Protein AF-A0A5P9GXX9-F1 (afdb_monomer_lite)

Structure (mmCIF, N/CA/C/O backbone):
data_AF-A0A5P9GXX9-F1
#
_entry.id   AF-A0A5P9GXX9-F1
#
loop_
_atom_site.group_PDB
_atom_site.id
_atom_site.type_symbol
_atom_site.label_atom_id
_atom_site.label_alt_id
_atom_site.label_comp_id
_atom_site.label_asym_id
_atom_site.label_entity_id
_atom_site.label_seq_id
_atom_site.pdbx_PDB_ins_code
_atom_site.Cartn_x
_atom_site.Cartn_y
_atom_site.Cartn_z
_atom_site.occupancy
_atom_site.B_iso_or_equiv
_atom_site.auth_seq_id
_atom_site.auth_comp_id
_atom_site.auth_asym_id
_atom_site.auth_atom_id
_atom_site.pdbx_PDB_model_num
ATOM 1 N N . MET A 1 1 ? -15.969 -0.894 30.981 1.00 71.12 1 MET A N 1
ATOM 2 C CA . MET A 1 1 ? -15.463 -0.246 29.750 1.00 71.12 1 MET A CA 1
ATOM 3 C C . MET A 1 1 ? -16.584 0.585 29.155 1.00 71.12 1 MET A C 1
ATOM 5 O O . MET A 1 1 ? -17.699 0.080 29.105 1.00 71.12 1 MET A O 1
ATOM 9 N N . SER A 1 2 ? -16.334 1.839 28.768 1.00 93.75 2 SER A N 1
ATOM 10 C CA . SER A 1 2 ? -17.357 2.642 28.086 1.00 93.75 2 SER A CA 1
ATOM 11 C C . SER A 1 2 ? -17.497 2.204 26.625 1.00 93.75 2 SER A C 1
ATOM 13 O O . SER A 1 2 ? -16.539 1.711 26.026 1.00 93.75 2 SER A O 1
ATOM 15 N N . ALA A 1 3 ? -18.682 2.394 26.040 1.00 95.12 3 ALA A N 1
ATOM 16 C CA . ALA A 1 3 ? -18.927 2.065 24.635 1.00 95.12 3 ALA A CA 1
ATOM 17 C C . ALA A 1 3 ? -18.000 2.849 23.687 1.00 95.12 3 ALA A C 1
ATOM 19 O O . ALA A 1 3 ? -17.565 2.313 22.672 1.00 95.12 3 ALA A O 1
ATOM 20 N N . GLN A 1 4 ? -17.628 4.084 24.055 1.00 95.94 4 GLN A N 1
ATOM 21 C CA . GLN A 1 4 ? -16.690 4.888 23.267 1.00 95.94 4 GLN A CA 1
ATOM 22 C C . GLN A 1 4 ? -15.287 4.267 23.229 1.00 95.94 4 GLN A C 1
ATOM 24 O O . GLN A 1 4 ? -14.651 4.266 22.181 1.00 95.94 4 GLN A O 1
ATOM 29 N N . LEU A 1 5 ? -14.816 3.711 24.351 1.00 96.56 5 LEU A N 1
ATOM 30 C CA . LEU A 1 5 ? -13.512 3.044 24.431 1.00 96.56 5 LEU A CA 1
ATOM 31 C C . LEU A 1 5 ? -13.471 1.782 23.568 1.00 96.56 5 LEU A C 1
ATOM 33 O O . LEU A 1 5 ? -12.486 1.546 22.876 1.00 96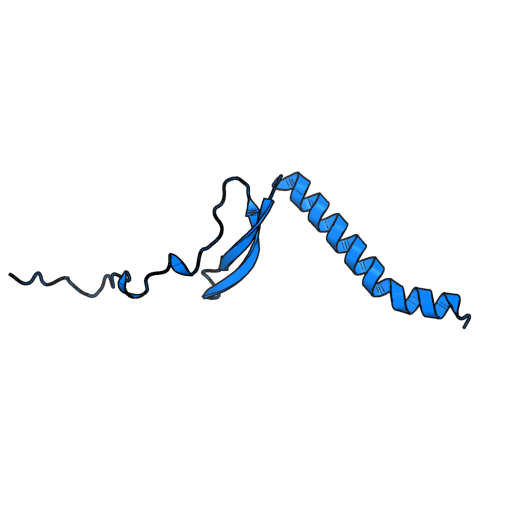.56 5 LEU A O 1
ATOM 37 N N . LEU A 1 6 ? -14.552 0.998 23.582 1.00 96.69 6 LEU A N 1
ATOM 38 C CA . LEU A 1 6 ? -14.668 -0.193 22.743 1.00 96.69 6 LEU A CA 1
ATOM 39 C C . LEU A 1 6 ? -14.670 0.181 21.253 1.00 96.69 6 LEU A C 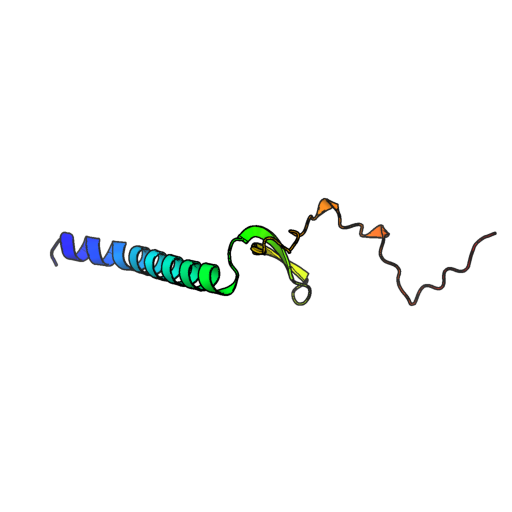1
ATOM 41 O O . LEU A 1 6 ? -13.938 -0.414 20.470 1.00 96.69 6 LEU A O 1
ATOM 45 N N . ALA A 1 7 ? -15.442 1.203 20.872 1.00 97.12 7 ALA A N 1
ATOM 46 C CA . ALA A 1 7 ? -15.474 1.699 19.500 1.00 97.12 7 ALA A CA 1
ATOM 47 C C . ALA A 1 7 ? -14.097 2.210 19.044 1.00 97.12 7 ALA A C 1
ATOM 49 O O . ALA A 1 7 ? -13.639 1.850 17.963 1.00 97.12 7 ALA A O 1
ATOM 50 N N . ALA A 1 8 ? -13.403 2.983 19.885 1.00 97.00 8 ALA A N 1
ATOM 51 C CA . ALA A 1 8 ? -12.055 3.464 19.589 1.00 97.00 8 ALA A CA 1
ATOM 52 C C . ALA A 1 8 ? -11.058 2.311 19.399 1.00 97.00 8 ALA A C 1
ATOM 54 O O . ALA A 1 8 ? -10.247 2.358 18.480 1.00 97.00 8 ALA A O 1
ATOM 55 N N . LEU A 1 9 ? -11.144 1.260 20.221 1.00 97.31 9 LEU A N 1
ATOM 56 C CA . LEU A 1 9 ? -10.299 0.070 20.098 1.00 97.31 9 LEU A CA 1
ATOM 57 C C . LEU A 1 9 ? -10.571 -0.709 18.800 1.00 97.31 9 LEU A C 1
ATOM 59 O O . LEU A 1 9 ? -9.639 -1.209 18.183 1.00 97.31 9 LEU A O 1
ATOM 63 N N . ILE A 1 10 ? -11.835 -0.812 18.382 1.00 97.44 10 ILE A N 1
ATOM 64 C CA . ILE A 1 10 ? -12.224 -1.516 17.150 1.00 97.44 10 ILE A CA 1
ATOM 65 C C . ILE A 1 10 ? -11.772 -0.739 15.908 1.00 97.44 10 ILE A C 1
ATOM 67 O O . ILE A 1 10 ? -11.332 -1.337 14.930 1.00 97.44 10 ILE A O 1
ATOM 71 N N . VAL A 1 11 ? -11.873 0.592 15.937 1.00 98.00 11 VAL A N 1
ATOM 72 C CA . VAL A 1 11 ? -11.515 1.452 14.799 1.00 98.00 11 VAL A CA 1
ATOM 73 C C . VAL A 1 11 ? -10.004 1.680 14.704 1.00 98.00 11 VAL A C 1
ATOM 75 O O . VAL A 1 11 ? -9.487 1.862 13.602 1.00 98.00 11 VAL A O 1
ATOM 78 N N . SER A 1 12 ? -9.276 1.645 15.824 1.00 98.06 12 SER A N 1
ATOM 79 C CA . SER A 1 12 ? -7.844 1.960 15.859 1.00 98.06 12 SER A CA 1
ATOM 80 C C . SER A 1 12 ? -6.964 1.160 14.889 1.00 98.06 12 SER A C 1
ATOM 82 O O . SER A 1 12 ? -6.147 1.817 14.245 1.00 98.06 12 SER A O 1
ATOM 84 N N . PRO A 1 13 ? -7.090 -0.172 14.684 1.00 97.88 13 PRO A N 1
ATOM 85 C CA . PRO A 1 13 ? -6.236 -0.871 13.721 1.00 97.88 13 PRO A CA 1
ATOM 86 C C . PRO A 1 13 ? -6.421 -0.346 12.294 1.00 97.88 13 PRO A C 1
ATOM 88 O O . PRO A 1 13 ? -5.439 -0.161 11.579 1.00 97.88 13 PRO A O 1
ATOM 91 N N . PHE A 1 14 ? -7.657 -0.030 11.897 1.00 97.88 14 PHE A N 1
ATOM 92 C CA . PHE A 1 14 ? -7.939 0.554 10.585 1.00 97.88 14 PHE A CA 1
ATOM 93 C C . PHE A 1 14 ? -7.384 1.970 10.490 1.00 97.88 14 PHE A C 1
ATOM 95 O O . PHE A 1 14 ? -6.675 2.289 9.542 1.00 97.88 14 PHE A O 1
ATOM 102 N N . ALA A 1 15 ? -7.655 2.808 11.493 1.00 97.81 15 ALA A N 1
ATOM 103 C CA . ALA A 1 15 ? -7.153 4.177 11.523 1.00 97.81 15 ALA A CA 1
ATOM 104 C C . ALA A 1 15 ? -5.620 4.218 11.424 1.00 97.81 15 ALA A C 1
ATOM 106 O O . ALA A 1 15 ? -5.075 4.995 10.644 1.00 97.81 15 ALA A O 1
ATOM 107 N N . LEU A 1 16 ? -4.927 3.344 12.157 1.00 98.12 16 LEU A N 1
ATOM 108 C CA . LEU A 1 16 ? -3.472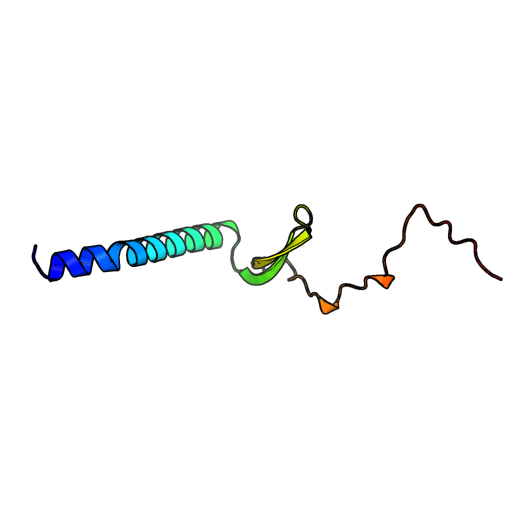 3.220 12.101 1.00 98.12 16 LEU A CA 1
ATOM 109 C C . LEU A 1 16 ? -2.988 2.736 10.729 1.00 98.12 16 LEU A C 1
ATOM 111 O O . LEU A 1 16 ? -2.032 3.305 10.207 1.00 98.12 16 LEU A O 1
ATOM 115 N N . ALA A 1 17 ? -3.656 1.750 10.121 1.00 97.44 17 ALA A N 1
ATOM 116 C CA . ALA A 1 17 ? -3.320 1.280 8.778 1.00 97.44 17 ALA A CA 1
ATOM 117 C C . ALA A 1 17 ? -3.454 2.397 7.728 1.00 97.44 17 ALA A C 1
ATOM 119 O O . ALA A 1 17 ? -2.548 2.586 6.921 1.00 97.44 17 ALA A O 1
ATOM 120 N N . PHE A 1 18 ? -4.532 3.187 7.777 1.00 97.44 18 PHE A N 1
ATOM 121 C CA . PHE A 1 18 ? -4.732 4.319 6.867 1.00 97.44 18 PHE A CA 1
ATOM 122 C C . PHE A 1 18 ? -3.703 5.431 7.076 1.00 97.44 18 PHE A C 1
ATOM 124 O O . PHE A 1 18 ? -3.181 5.971 6.102 1.00 97.44 18 PHE A O 1
ATOM 131 N N . VAL A 1 19 ? -3.381 5.765 8.329 1.00 97.88 19 VAL A N 1
ATOM 132 C CA . VAL A 1 19 ? -2.337 6.756 8.634 1.00 97.88 19 VAL A CA 1
ATOM 133 C C . VAL A 1 19 ? -0.980 6.287 8.111 1.00 97.88 19 VAL A C 1
ATOM 135 O O . VAL A 1 19 ? -0.267 7.070 7.486 1.00 97.88 19 VAL A O 1
ATOM 138 N N . TYR A 1 20 ? -0.635 5.016 8.327 1.00 96.81 20 TYR A N 1
ATOM 139 C CA . TYR A 1 20 ? 0.611 4.439 7.833 1.00 96.81 20 TYR A CA 1
ATOM 140 C C . TYR A 1 20 ? 0.674 4.443 6.304 1.00 96.81 20 TYR A C 1
ATOM 142 O O . TYR A 1 20 ? 1.652 4.931 5.744 1.00 96.81 20 TYR A O 1
ATOM 150 N N . ALA A 1 21 ? -0.378 3.970 5.633 1.00 94.50 21 ALA A N 1
ATOM 151 C CA . ALA A 1 21 ? -0.454 3.952 4.176 1.00 94.50 21 ALA A CA 1
ATOM 152 C C . ALA A 1 21 ? -0.341 5.365 3.587 1.00 94.50 21 ALA A C 1
ATOM 154 O O . ALA A 1 21 ? 0.413 5.578 2.644 1.00 94.50 21 ALA A O 1
ATOM 155 N N . GLY A 1 22 ? -1.021 6.350 4.182 1.00 93.81 22 GLY A N 1
ATOM 156 C CA . GLY A 1 22 ? -0.934 7.744 3.748 1.00 93.81 22 GLY A CA 1
ATOM 157 C C . GLY A 1 22 ? 0.462 8.341 3.931 1.00 93.81 22 GLY A C 1
ATOM 158 O O . GLY A 1 22 ? 0.962 9.018 3.038 1.00 93.81 22 GLY A O 1
ATOM 159 N N . TYR A 1 23 ? 1.121 8.072 5.064 1.00 96.44 23 TYR A N 1
ATOM 160 C CA . TYR A 1 23 ? 2.506 8.497 5.278 1.00 96.44 23 TYR A CA 1
ATOM 161 C C . TYR A 1 23 ? 3.467 7.833 4.284 1.00 96.44 23 TYR A C 1
ATOM 163 O O . TYR A 1 23 ? 4.333 8.506 3.725 1.00 96.44 23 TYR A O 1
ATOM 171 N N . HIS A 1 24 ? 3.302 6.531 4.056 1.00 93.19 24 HIS A N 1
ATOM 172 C CA . HIS A 1 24 ? 4.117 5.764 3.126 1.00 93.19 24 HIS A CA 1
ATOM 173 C C . HIS A 1 24 ? 3.970 6.289 1.692 1.00 93.19 24 HIS A C 1
ATOM 175 O O . HIS A 1 24 ? 4.972 6.600 1.055 1.00 93.19 24 HIS A O 1
ATOM 181 N N . GLU A 1 25 ? 2.737 6.507 1.233 1.00 88.81 25 GLU A N 1
ATOM 182 C CA . GLU A 1 25 ? 2.460 7.049 -0.099 1.00 88.81 25 GLU A CA 1
ATOM 183 C C . GLU A 1 25 ? 2.942 8.497 -0.247 1.00 88.81 25 GLU A C 1
ATOM 185 O O . GLU A 1 25 ? 3.491 8.868 -1.279 1.00 88.81 25 GLU A O 1
ATOM 190 N N . TYR A 1 26 ? 2.823 9.323 0.797 1.00 91.50 26 TYR A N 1
ATOM 191 C CA . TYR A 1 26 ? 3.393 10.672 0.780 1.00 91.50 26 TYR A CA 1
ATOM 192 C C . TYR A 1 26 ? 4.925 10.653 0.680 1.00 91.50 26 TYR A C 1
ATOM 194 O O . TYR A 1 26 ? 5.513 11.460 -0.043 1.00 91.50 26 TYR A O 1
ATOM 202 N N . SER A 1 27 ? 5.578 9.735 1.398 1.00 89.38 27 SER A N 1
ATOM 203 C CA . SER A 1 27 ? 7.024 9.536 1.300 1.00 89.38 27 SER A CA 1
ATOM 204 C C . SER A 1 27 ? 7.424 9.108 -0.112 1.00 89.38 27 SER A C 1
ATOM 206 O O . SER A 1 27 ? 8.331 9.716 -0.679 1.00 89.38 27 SER A O 1
ATOM 208 N N . ARG A 1 28 ? 6.711 8.130 -0.687 1.00 87.38 28 ARG A N 1
ATOM 209 C CA . ARG A 1 28 ? 6.904 7.641 -2.059 1.00 87.38 28 ARG A CA 1
ATOM 210 C C . ARG A 1 28 ? 6.720 8.755 -3.089 1.00 87.38 28 ARG A C 1
ATOM 212 O O . ARG A 1 28 ? 7.596 9.001 -3.909 1.00 87.38 28 ARG A O 1
ATOM 219 N N . TYR A 1 29 ? 5.629 9.513 -2.993 1.00 86.31 29 TYR A N 1
ATOM 220 C CA . TYR A 1 29 ? 5.363 10.646 -3.881 1.00 86.31 29 TYR A CA 1
ATOM 221 C C . TYR A 1 29 ? 6.496 11.679 -3.861 1.00 86.31 29 TYR A C 1
ATOM 223 O O . TYR A 1 29 ? 6.821 12.279 -4.883 1.00 86.31 29 TYR A O 1
ATOM 231 N N . LYS A 1 30 ? 7.125 11.898 -2.703 1.00 86.56 30 LYS A N 1
ATOM 232 C CA . LYS A 1 30 ? 8.245 12.834 -2.589 1.00 86.56 30 LYS A CA 1
ATOM 233 C C . LYS A 1 30 ? 9.549 12.291 -3.189 1.00 86.56 30 LYS A C 1
ATOM 235 O O . LYS A 1 30 ? 10.363 13.104 -3.623 1.00 86.56 30 LYS A O 1
ATOM 240 N N . SER A 1 31 ? 9.778 10.976 -3.174 1.00 81.50 31 SER A N 1
ATOM 241 C CA . SER A 1 31 ? 10.990 10.357 -3.732 1.00 81.50 31 SER A CA 1
ATOM 242 C C . SER A 1 31 ? 10.890 10.094 -5.232 1.00 81.50 31 SER A C 1
ATOM 244 O O . SER A 1 31 ? 11.843 10.369 -5.951 1.00 81.50 31 SER A O 1
ATOM 246 N N . GLU A 1 32 ? 9.750 9.584 -5.686 1.00 80.25 32 GLU A N 1
ATOM 247 C CA . GLU A 1 32 ? 9.551 9.056 -7.044 1.00 80.25 32 GLU A CA 1
ATOM 248 C C . GLU A 1 32 ? 8.653 9.952 -7.902 1.00 80.25 32 GLU A C 1
ATOM 250 O O . GLU A 1 32 ? 8.621 9.821 -9.119 1.00 80.25 32 GLU A O 1
ATOM 255 N N . GLY A 1 33 ? 7.931 10.894 -7.292 1.00 80.75 33 GLY A N 1
ATOM 256 C CA . GLY A 1 33 ? 7.001 11.757 -8.006 1.00 80.75 33 GLY A CA 1
ATOM 257 C C . GLY A 1 33 ? 5.648 11.094 -8.268 1.00 80.75 33 GLY A C 1
ATOM 258 O O . GLY A 1 33 ? 5.136 10.283 -7.482 1.00 80.75 33 GLY A O 1
ATOM 259 N N . ARG A 1 34 ? 5.012 11.522 -9.359 1.00 80.31 34 ARG A N 1
ATOM 260 C CA . ARG A 1 34 ? 3.730 10.972 -9.798 1.00 80.31 34 ARG A CA 1
ATOM 261 C C . ARG A 1 34 ? 3.935 9.549 -10.309 1.00 80.31 34 ARG A C 1
ATOM 263 O O . ARG A 1 34 ? 4.955 9.235 -10.903 1.00 80.31 34 ARG A O 1
ATOM 270 N N . ALA A 1 35 ? 2.964 8.704 -10.002 1.00 82.12 35 ALA A N 1
ATOM 271 C CA . ALA A 1 35 ? 2.919 7.332 -10.463 1.00 82.12 35 ALA A CA 1
ATOM 272 C C . ALA A 1 35 ? 1.470 6.988 -10.800 1.00 82.12 35 ALA A C 1
ATOM 274 O O . ALA A 1 35 ? 0.538 7.488 -10.154 1.00 82.12 35 ALA A O 1
ATOM 275 N N . THR A 1 36 ? 1.292 6.131 -11.797 1.00 82.38 36 THR A N 1
ATOM 276 C CA . THR A 1 36 ? 0.004 5.520 -12.126 1.00 82.38 36 THR A CA 1
ATOM 277 C C . THR A 1 36 ? 0.016 4.087 -11.621 1.00 82.38 36 THR A C 1
ATOM 279 O O . THR A 1 36 ? 1.015 3.391 -11.751 1.00 82.38 36 THR A O 1
ATOM 282 N N . TYR A 1 37 ? -1.074 3.623 -11.014 1.00 83.44 37 TYR A N 1
ATOM 283 C CA . TYR A 1 37 ? -1.139 2.226 -10.588 1.00 83.44 37 TYR A CA 1
ATOM 284 C C . TYR A 1 37 ? -1.322 1.313 -11.800 1.00 83.44 37 TYR A C 1
ATOM 286 O O . TYR A 1 37 ? -2.258 1.498 -12.578 1.00 83.44 37 TYR A O 1
ATOM 294 N N . GLY A 1 38 ? -0.446 0.321 -11.921 1.00 87.38 38 GLY A N 1
ATOM 295 C CA . GLY A 1 38 ? -0.422 -0.641 -13.017 1.00 87.38 38 GLY A CA 1
ATOM 296 C C . GLY A 1 38 ? 0.084 -2.007 -12.562 1.00 87.38 38 GLY A C 1
ATOM 297 O O . GLY A 1 38 ? 0.414 -2.207 -11.391 1.00 87.38 38 GLY A O 1
ATOM 298 N N . LEU A 1 39 ? 0.098 -2.964 -13.486 1.00 90.56 39 LEU A N 1
ATOM 299 C CA . LEU A 1 39 ? 0.696 -4.279 -13.271 1.00 90.56 39 LEU A CA 1
ATOM 300 C C . LEU A 1 39 ? 2.213 -4.177 -13.464 1.00 90.56 39 LEU A C 1
ATOM 302 O O . LEU A 1 39 ? 2.671 -3.596 -14.440 1.00 90.56 39 LEU A O 1
ATOM 306 N N . ALA A 1 40 ? 2.983 -4.751 -12.548 1.00 89.94 40 ALA A N 1
ATOM 307 C CA . ALA A 1 40 ? 4.424 -4.931 -12.676 1.00 89.94 40 ALA A CA 1
ATOM 308 C C . ALA A 1 40 ? 4.754 -6.420 -12.631 1.00 89.94 40 ALA A C 1
ATOM 310 O O . ALA A 1 40 ? 4.199 -7.160 -11.812 1.00 89.94 40 ALA A O 1
ATOM 311 N N . TYR A 1 41 ? 5.647 -6.854 -13.517 1.00 88.56 41 TYR A N 1
ATOM 312 C CA . TYR A 1 41 ? 6.161 -8.218 -13.546 1.00 88.56 41 TYR A CA 1
ATOM 313 C C . TYR A 1 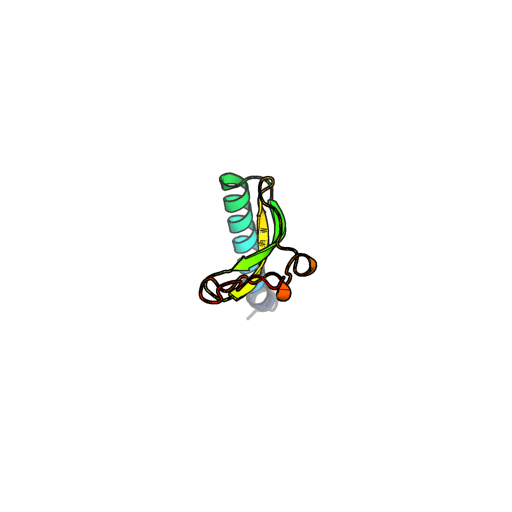41 ? 7.418 -8.325 -12.679 1.00 88.56 41 TYR A C 1
ATOM 315 O O . TYR A 1 41 ? 8.338 -7.522 -12.807 1.00 88.56 41 TYR A O 1
ATOM 323 N N . ASP A 1 42 ? 7.443 -9.312 -11.790 1.00 87.88 42 ASP A N 1
ATOM 324 C CA . ASP A 1 42 ? 8.590 -9.668 -10.963 1.00 87.88 42 ASP A CA 1
ATOM 325 C C . ASP A 1 42 ? 9.286 -10.893 -11.572 1.00 87.88 42 ASP A C 1
ATOM 327 O O . ASP A 1 42 ? 8.760 -12.008 -11.535 1.0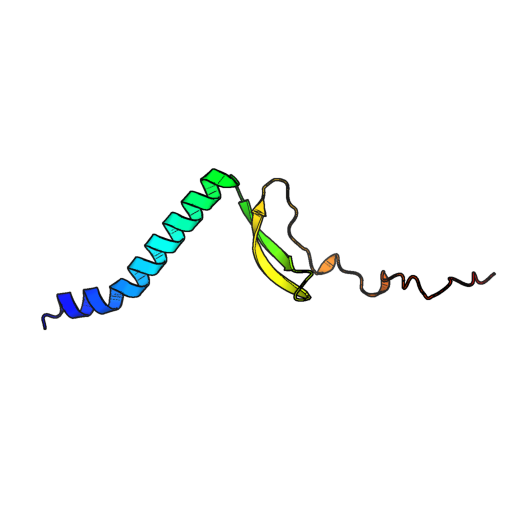0 87.88 42 ASP A O 1
ATOM 331 N N . GLU A 1 43 ? 10.478 -10.677 -12.130 1.00 85.12 43 GLU A N 1
ATOM 332 C CA . GLU A 1 43 ? 11.285 -11.719 -12.769 1.00 85.12 43 GLU A CA 1
ATOM 333 C C . GLU A 1 43 ? 11.798 -12.780 -11.786 1.00 85.12 43 GLU A C 1
ATOM 335 O O . GLU A 1 43 ? 12.007 -13.925 -12.186 1.00 85.12 43 GLU A O 1
ATOM 340 N N . GLU A 1 44 ? 12.001 -12.429 -10.511 1.00 85.31 44 GLU A N 1
ATOM 341 C CA . GLU A 1 44 ? 12.549 -13.352 -9.512 1.00 85.31 44 GLU A CA 1
ATOM 342 C C . GLU A 1 44 ? 11.511 -14.407 -9.127 1.00 85.31 44 GLU A C 1
ATOM 344 O O . GLU A 1 44 ? 11.810 -15.602 -9.074 1.00 85.31 44 GLU A O 1
ATOM 349 N N . SER A 1 45 ? 10.277 -13.969 -8.873 1.00 88.69 45 SER A N 1
ATOM 350 C CA . SER A 1 45 ? 9.177 -14.869 -8.520 1.00 88.69 45 SER A CA 1
ATOM 351 C C . SER A 1 45 ? 8.407 -15.400 -9.732 1.00 88.69 45 SER A C 1
ATOM 353 O O . SER A 1 45 ? 7.672 -16.382 -9.601 1.00 88.69 45 SER A O 1
ATOM 355 N N . GLY A 1 46 ? 8.556 -14.769 -10.899 1.00 86.81 46 GLY A N 1
ATOM 356 C CA . GLY A 1 46 ? 7.751 -15.044 -12.086 1.00 86.81 46 GLY A CA 1
ATOM 357 C C . GLY A 1 46 ? 6.277 -14.670 -11.902 1.00 86.81 46 GLY A C 1
ATOM 358 O O . GLY A 1 46 ? 5.403 -15.321 -12.477 1.00 86.81 46 GLY A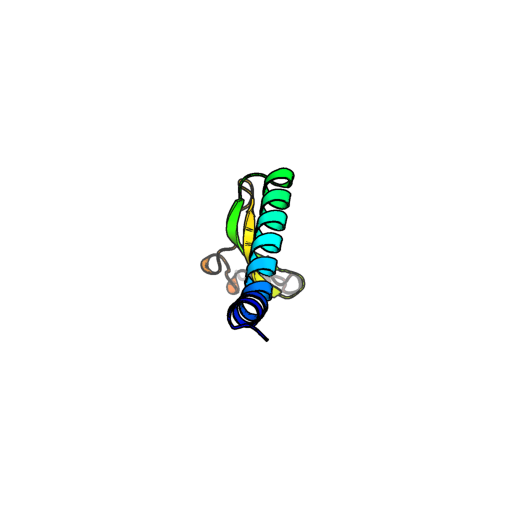 O 1
ATOM 359 N N . THR A 1 47 ? 5.974 -13.681 -11.054 1.00 89.75 47 THR A N 1
ATOM 360 C CA . THR A 1 47 ? 4.597 -13.258 -10.754 1.00 89.75 47 THR A CA 1
ATOM 361 C C . THR A 1 47 ? 4.356 -11.801 -11.128 1.00 89.75 47 THR A C 1
ATOM 363 O O . THR A 1 47 ? 5.279 -10.999 -11.202 1.00 89.75 47 THR A O 1
ATOM 366 N N . THR A 1 48 ? 3.095 -11.435 -11.354 1.00 90.75 48 THR A N 1
ATOM 367 C CA . THR A 1 48 ? 2.697 -10.046 -11.613 1.00 90.75 48 THR A CA 1
ATOM 368 C C . THR A 1 48 ? 1.919 -9.509 -10.415 1.00 90.75 48 THR A C 1
ATOM 370 O O . THR A 1 48 ? 1.061 -10.205 -9.867 1.00 90.75 48 THR A O 1
ATOM 373 N N . HIS A 1 49 ? 2.180 -8.269 -10.007 1.00 89.25 49 HIS A N 1
ATOM 374 C CA . HIS A 1 49 ? 1.473 -7.607 -8.910 1.00 89.25 49 HIS A CA 1
ATOM 375 C C . HIS A 1 49 ? 1.130 -6.156 -9.257 1.00 89.25 49 HIS A C 1
ATOM 377 O O . HIS A 1 49 ? 1.733 -5.552 -10.138 1.00 89.25 49 HIS A O 1
ATOM 383 N N . VAL A 1 50 ? 0.129 -5.594 -8.578 1.00 90.12 50 VAL A N 1
ATOM 384 C CA . VAL A 1 50 ? -0.251 -4.188 -8.769 1.00 90.12 50 VAL A CA 1
ATOM 385 C C . VAL A 1 50 ? 0.650 -3.306 -7.915 1.00 90.12 50 VAL A C 1
ATOM 387 O O . VAL A 1 50 ? 0.729 -3.498 -6.701 1.00 90.12 50 VAL A O 1
ATOM 390 N N . THR A 1 51 ? 1.291 -2.324 -8.539 1.00 87.75 51 THR A N 1
ATOM 391 C CA . THR A 1 51 ? 2.163 -1.352 -7.870 1.00 87.75 51 THR A CA 1
ATOM 392 C C . THR A 1 51 ? 2.095 0.012 -8.564 1.00 87.75 51 THR A C 1
ATOM 394 O O . THR A 1 51 ? 1.373 0.184 -9.549 1.00 87.75 51 THR A O 1
ATOM 397 N N . GLY A 1 52 ? 2.782 1.009 -8.007 1.00 84.38 52 GLY A N 1
ATOM 398 C CA . GLY A 1 52 ? 2.969 2.297 -8.665 1.00 84.38 52 GLY A CA 1
ATOM 399 C C . GLY A 1 52 ? 3.981 2.164 -9.800 1.00 84.38 52 GLY A C 1
ATOM 400 O O . GLY A 1 52 ? 5.085 1.689 -9.570 1.00 84.38 52 GLY A O 1
ATOM 401 N N . ILE A 1 53 ? 3.587 2.587 -10.995 1.00 85.56 53 ILE A N 1
ATOM 402 C CA . ILE A 1 53 ? 4.432 2.682 -12.184 1.00 85.56 53 ILE A CA 1
ATOM 403 C C . ILE A 1 53 ? 4.799 4.154 -12.350 1.00 85.56 53 ILE A C 1
ATOM 405 O O . ILE A 1 53 ? 3.903 5.010 -12.377 1.00 85.56 53 ILE A O 1
ATOM 409 N N . GLY A 1 54 ? 6.097 4.459 -12.379 1.00 82.19 54 GLY A N 1
ATOM 410 C CA . GLY A 1 54 ? 6.574 5.829 -12.576 1.00 82.19 54 GLY A CA 1
ATOM 411 C C . GLY A 1 54 ? 6.116 6.405 -13.920 1.00 82.19 54 GLY A C 1
ATOM 412 O O . GLY A 1 54 ? 5.826 5.660 -14.847 1.00 82.19 54 GLY A O 1
ATOM 413 N N . ASP A 1 55 ? 6.063 7.734 -14.052 1.00 77.62 55 ASP A N 1
ATOM 414 C CA . ASP A 1 55 ? 5.660 8.379 -15.320 1.00 77.62 55 ASP A CA 1
ATOM 415 C C . ASP A 1 55 ? 6.582 8.008 -16.512 1.00 77.62 55 ASP A C 1
ATOM 417 O O . ASP A 1 55 ? 6.152 8.090 -17.662 1.00 77.62 55 ASP A O 1
ATOM 421 N N . ASP A 1 56 ? 7.827 7.597 -16.240 1.00 79.81 56 ASP A N 1
ATOM 422 C CA . ASP A 1 56 ? 8.813 7.136 -17.234 1.00 79.81 56 ASP A CA 1
ATOM 423 C C . ASP A 1 56 ? 8.840 5.601 -17.402 1.00 79.81 56 ASP A C 1
ATOM 425 O O . ASP A 1 56 ? 9.649 5.072 -18.167 1.00 79.81 56 ASP A O 1
ATOM 429 N N . GLU A 1 57 ? 7.988 4.877 -16.674 1.00 80.81 57 GLU A N 1
ATOM 430 C CA . GLU A 1 57 ? 7.887 3.420 -16.715 1.00 80.81 57 GLU A CA 1
ATOM 431 C C . GLU A 1 57 ? 6.580 2.994 -17.390 1.00 80.81 57 GLU A C 1
ATOM 433 O O . GLU A 1 57 ? 5.549 3.664 -17.305 1.00 80.81 57 GLU A O 1
ATOM 438 N N . GLU A 1 58 ? 6.615 1.852 -18.070 1.00 84.00 58 GLU A N 1
ATOM 439 C CA . GLU A 1 58 ? 5.449 1.284 -18.738 1.00 84.00 58 GLU A CA 1
ATOM 440 C C . GLU A 1 58 ? 4.930 0.101 -17.917 1.00 84.00 58 GLU A C 1
ATOM 442 O O . GLU A 1 58 ? 5.701 -0.732 -17.434 1.00 84.00 58 GLU A O 1
ATOM 447 N N . ALA A 1 59 ? 3.615 0.051 -17.700 1.00 88.00 59 ALA A N 1
ATOM 448 C CA . ALA A 1 59 ? 3.004 -1.056 -16.980 1.00 88.00 59 ALA A CA 1
ATOM 449 C C . ALA A 1 59 ? 3.125 -2.341 -17.809 1.00 88.00 59 ALA A C 1
ATOM 451 O O . ALA A 1 59 ? 2.969 -2.314 -19.027 1.00 88.00 59 ALA A O 1
ATOM 452 N N . TYR A 1 60 ? 3.345 -3.471 -17.143 1.00 87.69 60 TYR A N 1
ATOM 453 C CA . TYR A 1 60 ? 3.344 -4.777 -17.788 1.00 87.69 60 TYR A CA 1
ATOM 454 C C . TYR A 1 60 ? 1.959 -5.088 -18.372 1.00 87.69 60 TYR A C 1
ATOM 456 O O . TYR A 1 60 ? 0.971 -5.129 -17.630 1.00 87.69 60 TYR A O 1
ATOM 464 N N . ASP A 1 61 ? 1.908 -5.361 -19.676 1.00 87.75 61 ASP A N 1
ATOM 465 C CA . ASP A 1 61 ? 0.725 -5.869 -20.369 1.00 87.75 61 ASP A CA 1
ATOM 466 C C . ASP A 1 61 ? 0.865 -7.388 -20.609 1.00 87.75 61 ASP A C 1
ATOM 468 O O . ASP A 1 61 ? 1.741 -7.821 -21.360 1.00 87.75 61 ASP A O 1
ATOM 472 N N . PRO A 1 62 ? 0.023 -8.233 -19.983 1.00 84.25 62 PRO A N 1
ATOM 473 C CA . PRO A 1 62 ? 0.027 -9.672 -20.230 1.00 84.25 62 PRO A CA 1
ATOM 474 C C . PRO A 1 62 ? -0.256 -10.061 -21.686 1.00 84.25 62 PRO A C 1
ATOM 476 O O . PRO A 1 62 ? 0.143 -11.149 -22.092 1.00 84.25 62 PRO A O 1
ATOM 479 N N . GLU A 1 63 ? -0.951 -9.217 -22.453 1.00 85.62 63 GLU A N 1
ATOM 480 C CA . GLU A 1 63 ? -1.286 -9.499 -23.854 1.00 85.62 63 GLU A CA 1
ATOM 481 C C . GLU A 1 63 ? -0.083 -9.306 -24.793 1.00 85.62 63 GLU A C 1
ATOM 483 O O . GLU A 1 63 ? -0.049 -9.900 -25.871 1.00 85.62 63 GLU A O 1
ATOM 488 N N . ASP A 1 64 ? 0.934 -8.547 -24.368 1.00 84.19 64 ASP A N 1
ATOM 489 C CA . ASP A 1 64 ? 2.197 -8.393 -25.102 1.00 84.19 64 ASP A CA 1
ATOM 490 C C . ASP A 1 64 ? 3.119 -9.618 -24.949 1.00 84.19 64 ASP A C 1
ATOM 492 O O . ASP A 1 64 ? 4.097 -9.778 -25.688 1.00 84.19 64 ASP A O 1
ATOM 496 N N . PHE A 1 65 ? 2.825 -10.512 -24.000 1.00 78.94 65 PHE A N 1
ATOM 497 C CA . PHE A 1 65 ? 3.618 -11.713 -23.770 1.00 78.94 65 PHE A CA 1
ATOM 498 C C . PHE A 1 65 ? 3.303 -12.806 -24.807 1.00 78.94 65 PHE A C 1
ATOM 500 O O . PHE A 1 65 ? 2.282 -13.489 -24.724 1.00 78.94 65 PHE A O 1
ATOM 507 N N . ASP A 1 66 ? 4.222 -13.035 -25.755 1.00 76.31 66 ASP A N 1
ATOM 508 C CA . ASP A 1 66 ? 4.141 -14.150 -26.710 1.00 76.31 66 ASP A CA 1
ATOM 509 C C . ASP A 1 66 ? 5.012 -15.347 -26.270 1.00 76.31 66 ASP A C 1
ATOM 511 O O . ASP A 1 66 ? 6.235 -15.326 -26.455 1.00 76.31 66 ASP A O 1
ATOM 515 N N . PRO A 1 67 ? 4.420 -16.444 -25.757 1.00 71.00 67 PRO A N 1
ATOM 516 C CA . PRO A 1 67 ? 5.168 -17.648 -25.398 1.00 71.00 67 PRO A CA 1
ATOM 517 C C . PRO A 1 67 ? 5.826 -18.336 -26.605 1.00 71.00 67 PRO A C 1
ATOM 519 O O . PRO A 1 67 ? 6.770 -19.104 -26.424 1.00 71.00 67 PRO A O 1
ATOM 522 N N . ASN A 1 68 ? 5.369 -18.068 -27.834 1.00 72.88 68 ASN A N 1
ATOM 523 C CA . ASN A 1 68 ? 5.980 -18.601 -29.056 1.00 72.88 68 ASN A CA 1
ATOM 524 C C . ASN A 1 68 ? 7.194 -17.777 -29.515 1.00 72.88 68 ASN A C 1
ATOM 526 O O . ASN A 1 68 ? 7.948 -18.230 -30.374 1.00 72.88 68 ASN A O 1
ATOM 530 N N . GLY A 1 69 ? 7.404 -16.589 -28.938 1.00 65.94 69 GLY A N 1
ATOM 531 C CA . GLY A 1 69 ? 8.567 -15.734 -29.177 1.00 65.94 69 GLY A CA 1
ATOM 532 C C . GLY A 1 69 ? 9.831 -16.177 -28.431 1.00 65.94 69 GLY A C 1
ATOM 533 O O . GLY A 1 69 ? 10.899 -15.596 -28.641 1.00 65.94 69 GLY A O 1
ATOM 534 N N . TYR A 1 70 ? 9.742 -17.204 -27.577 1.00 67.19 70 TYR A N 1
ATOM 535 C CA . TYR A 1 70 ? 10.886 -17.765 -26.861 1.00 67.19 70 TYR A CA 1
ATOM 536 C C . TYR A 1 70 ? 11.898 -18.375 -27.845 1.00 67.19 70 TYR A C 1
ATOM 538 O O . TYR A 1 70 ? 11.699 -19.464 -28.385 1.00 67.19 70 TYR A O 1
ATOM 546 N N . ARG A 1 71 ? 13.011 -17.670 -28.079 1.00 61.72 71 ARG A N 1
ATOM 547 C CA . ARG A 1 71 ? 14.184 -18.219 -28.769 1.00 61.72 71 ARG A CA 1
ATOM 548 C C . ARG A 1 71 ? 15.060 -18.931 -27.754 1.00 61.72 71 ARG A C 1
ATOM 550 O O . ARG A 1 71 ? 15.855 -18.288 -27.074 1.00 61.72 71 ARG A O 1
ATOM 557 N N . ASP A 1 72 ? 14.909 -20.246 -27.678 1.00 63.66 72 ASP A N 1
ATOM 558 C CA . ASP A 1 72 ? 15.843 -21.104 -26.960 1.00 63.66 72 ASP A CA 1
ATOM 559 C C . ASP A 1 72 ? 17.242 -20.970 -27.604 1.00 63.66 72 ASP A C 1
ATOM 561 O O . ASP A 1 72 ? 17.410 -21.341 -28.771 1.00 63.66 72 ASP A O 1
ATOM 565 N N . PRO A 1 73 ? 18.246 -20.411 -26.904 1.00 64.75 73 PRO A N 1
ATOM 566 C CA . PRO A 1 73 ? 19.590 -20.245 -27.451 1.00 64.75 73 PRO A CA 1
ATOM 567 C C . PRO A 1 73 ? 20.300 -21.582 -27.724 1.00 64.75 73 PRO A C 1
ATOM 569 O O . PRO A 1 73 ? 21.288 -21.594 -28.463 1.00 64.75 73 PRO A O 1
ATOM 572 N N . ASP A 1 74 ? 19.799 -22.695 -27.176 1.00 63.81 74 ASP A N 1
ATOM 573 C CA . ASP A 1 74 ? 20.328 -24.040 -27.401 1.00 63.81 74 ASP A CA 1
ATOM 574 C C . ASP A 1 74 ? 19.683 -24.741 -28.613 1.00 63.81 74 ASP A C 1
ATOM 576 O O . ASP A 1 74 ? 20.209 -25.749 -29.102 1.00 63.81 74 ASP A O 1
ATOM 580 N N . ILE A 1 75 ? 18.596 -24.190 -29.172 1.00 61.94 75 ILE A N 1
ATOM 581 C CA . ILE A 1 75 ? 18.018 -24.647 -30.440 1.00 61.94 75 ILE A CA 1
ATOM 582 C C . ILE A 1 75 ? 18.694 -23.876 -31.576 1.00 61.94 75 ILE A C 1
ATOM 584 O O . ILE A 1 75 ? 18.358 -22.732 -31.884 1.00 61.94 75 ILE A O 1
ATOM 588 N N . LYS A 1 76 ? 19.665 -24.516 -32.236 1.00 59.16 76 LYS A N 1
ATOM 589 C CA . LYS A 1 76 ? 20.166 -24.027 -33.524 1.00 59.16 76 LYS A CA 1
ATOM 590 C C . LYS A 1 76 ? 19.011 -24.029 -34.522 1.00 59.16 76 LYS A C 1
ATOM 592 O O . LYS A 1 76 ? 18.413 -25.070 -34.783 1.00 59.16 76 LYS A O 1
ATOM 597 N N . ASP A 1 77 ? 18.709 -22.854 -35.063 1.00 64.75 77 ASP A N 1
ATOM 598 C CA . ASP A 1 77 ? 17.851 -22.707 -36.233 1.00 64.75 77 ASP A CA 1
ATOM 599 C C . ASP A 1 77 ? 18.603 -23.285 -37.439 1.00 64.75 77 ASP A C 1
ATOM 601 O O . ASP A 1 77 ? 19.361 -22.604 -38.139 1.00 64.75 77 ASP A O 1
ATOM 605 N N . ASP A 1 78 ? 18.479 -24.599 -37.603 1.00 59.56 78 ASP A N 1
ATOM 606 C CA . ASP A 1 78 ? 18.991 -25.340 -38.743 1.00 59.56 78 ASP A CA 1
ATOM 607 C C . ASP A 1 78 ? 18.102 -24.996 -39.946 1.00 59.56 78 ASP A C 1
ATOM 609 O O . ASP A 1 78 ? 17.165 -25.722 -40.284 1.00 59.56 78 ASP A O 1
ATOM 613 N N . GLY A 1 79 ? 18.383 -23.833 -40.544 1.00 58.06 79 GLY A N 1
ATOM 614 C CA . GLY A 1 79 ? 17.617 -23.232 -41.630 1.00 58.06 79 GLY A CA 1
ATOM 615 C C . GLY A 1 79 ? 17.169 -24.247 -42.681 1.00 58.06 79 GLY A C 1
ATOM 616 O O . GLY A 1 79 ? 17.988 -24.866 -43.366 1.00 58.06 79 GLY A O 1
ATOM 617 N N . GLN A 1 80 ? 15.852 -24.401 -42.811 1.00 48.19 80 GLN A N 1
ATOM 618 C CA . GLN A 1 80 ? 15.245 -25.200 -43.867 1.00 48.19 80 GLN A CA 1
ATOM 619 C C . GLN A 1 80 ? 15.102 -24.370 -45.148 1.00 48.19 80 GLN A C 1
ATOM 621 O O . GLN A 1 80 ? 14.665 -23.219 -45.122 1.00 48.19 80 GLN A O 1
ATOM 626 N N . ALA A 1 81 ? 15.557 -24.992 -46.238 1.00 38.47 81 ALA A N 1
ATOM 627 C CA . ALA A 1 81 ? 15.652 -24.496 -47.608 1.00 38.47 81 ALA A CA 1
ATOM 628 C C . ALA A 1 81 ? 14.317 -24.492 -48.367 1.00 38.47 81 ALA A C 1
ATOM 630 O O . ALA A 1 81 ? 13.418 -25.281 -47.996 1.00 38.47 81 ALA A O 1
#

Foldseek 3Di:
DDPVVVVCVVCVVVVVVVVVVVVVVVVVCVPQNDFDWAWDADPVVRDIDIDTAGPPGDHDDPVPDDPVPDDDPPDPCPDDD

Radius of gyration: 23.14 Å; chains: 1; bounding box: 39×38×77 Å

Sequence (81 aa):
MSAQLLAALIVSPFALAFVYAGYHEYSRYKSEGRATYGLAYDEESGTTHVTGIGDDEEAYDPEDFDPNGYRDPDIKDDGQA

Secondary structure (DSSP, 8-state):
--HHHHHHHHHHHHHHHHHHHHHHHHHHHHHH--EEEEEEEETTTTEEEEEEEETTS----GGG--GGG---TTS------

pLDDT: mean 83.95, std 12.8, range [38.47, 98.12]